Protein 4OXM (pdb70)

Structure (mmCIF, N/CA/C/O backbone):
data_4OXM
#
_entry.id   4OXM
#
_cell.length_a   58.424
_cell.length_b   58.424
_cell.length_c   66.994
_cell.angle_alpha   90.00
_cell.angle_beta   90.00
_cell.angle_gamma   120.00
#
_symmetry.space_group_name_H-M   'P 31 2 1'
#
loop_
_entity.id
_entity.type
_entity.pdbx_description
1 polymer HA2-Del
2 water water
#
loop_
_atom_site.group_PDB
_atom_site.id
_atom_site.type_symbol
_atom_site.label_atom_id
_atom_site.label_alt_id
_atom_site.label_comp_id
_atom_site.label_asym_id
_atom_site.label_entity_id
_atom_site.label_seq_id
_atom_site.pdbx_PDB_ins_code
_atom_site.Cartn_x
_atom_site.Cartn_y
_atom_site.Cartn_z
_atom_site.occupancy
_atom_site.B_iso_or_equiv
_atom_site.auth_seq_id
_atom_site.auth_comp_id
_atom_site.auth_asym_id
_atom_site.auth_atom_id
_atom_site.pdbx_PDB_model_num
ATOM 4 N N . TRP A 1 2 ? -13.348 9.199 6.818 1.00 48.07 42 TRP A N 1
ATOM 5 C CA . TRP A 1 2 ? -13.066 10.641 6.961 1.00 40.72 42 TRP A CA 1
ATOM 6 C C . TRP A 1 2 ? -11.654 11.008 7.450 1.00 33.84 42 TRP A C 1
ATOM 7 O O . TRP A 1 2 ? -11.309 12.190 7.421 1.00 32.79 42 TRP A O 1
ATOM 18 N N . GLY A 1 3 ? -10.821 10.042 7.859 1.00 32.56 43 GLY A N 1
ATOM 19 C CA . GLY A 1 3 ? -9.629 10.343 8.655 1.00 41.08 43 GLY A CA 1
ATOM 20 C C . GLY A 1 3 ? -8.607 11.221 7.929 1.00 43.75 43 GLY A C 1
ATOM 21 O O . GLY A 1 3 ? -8.093 12.187 8.500 1.00 36.92 43 GLY A O 1
ATOM 22 N N . SER A 1 4 ? -8.341 10.890 6.667 1.00 42.17 44 SER A N 1
ATOM 23 C CA . SER A 1 4 ? -7.412 11.647 5.835 1.00 45.11 44 SER A CA 1
ATOM 24 C C . SER A 1 4 ? -7.957 13.021 5.527 1.00 42.05 44 SER A C 1
ATOM 25 O O . SER A 1 4 ? -7.211 13.985 5.558 1.00 37.41 44 SER A O 1
ATOM 28 N N . ILE A 1 5 ? -9.242 13.114 5.194 1.00 31.88 45 ILE A N 1
ATOM 29 C CA . ILE A 1 5 ? -9.894 14.412 4.918 1.00 37.75 45 ILE A CA 1
ATOM 30 C C . ILE A 1 5 ? -9.844 15.334 6.145 1.00 33.59 45 ILE A C 1
ATOM 31 O O . ILE A 1 5 ? -9.535 16.528 6.037 1.00 27.65 45 ILE A O 1
ATOM 36 N N . ASP A 1 6 ? -10.116 14.774 7.321 1.00 29.90 46 ASP A N 1
ATOM 37 C CA . ASP A 1 6 ? -10.089 15.548 8.556 1.00 27.47 46 ASP A CA 1
ATOM 38 C C . ASP A 1 6 ? -8.672 16.053 8.908 1.00 26.80 46 ASP A C 1
ATOM 39 O O . ASP A 1 6 ? -8.491 17.143 9.424 1.00 25.78 46 ASP A O 1
ATOM 44 N N . GLN A 1 7 ? -7.671 15.219 8.680 1.00 26.85 47 GLN A N 1
ATOM 45 C CA . GLN A 1 7 ? -6.294 15.633 8.928 1.00 27.95 47 GLN A CA 1
ATOM 46 C C . GLN A 1 7 ? -5.812 16.708 7.957 1.00 28.70 47 GLN A C 1
ATOM 47 O O . GLN A 1 7 ? -5.176 17.673 8.379 1.00 29.78 47 GLN A O 1
ATOM 53 N N . ILE A 1 8 ? -6.130 16.579 6.673 1.00 29.72 48 ILE A N 1
ATOM 54 C CA A ILE A 1 8 ? -5.799 17.611 5.695 0.50 31.52 48 ILE A CA 1
ATOM 55 C CA B ILE A 1 8 ? -5.763 17.615 5.709 0.50 29.32 48 ILE A CA 1
ATOM 56 C C . ILE A 1 8 ? -6.527 18.917 5.989 1.00 31.00 48 ILE A C 1
ATOM 57 O O . ILE A 1 8 ? -5.941 20.012 5.952 1.00 28.66 48 ILE A O 1
ATOM 66 N N . ASN A 1 9 ? -7.815 18.829 6.306 1.00 27.52 49 ASN A N 1
ATOM 67 C CA . ASN A 1 9 ? -8.542 20.016 6.695 1.00 27.99 49 ASN A CA 1
ATOM 68 C C . ASN A 1 9 ? -7.986 20.713 7.914 1.00 26.65 49 ASN A C 1
ATOM 69 O O . ASN A 1 9 ? -7.902 21.938 7.917 1.00 26.40 49 ASN A O 1
ATOM 74 N N . GLY A 1 10 ? -7.648 19.939 8.935 1.00 27.89 50 GLY A N 1
ATOM 75 C CA . GLY A 1 10 ? -7.064 20.475 10.152 1.00 25.55 50 GLY A CA 1
ATOM 76 C C . GLY A 1 10 ? -5.780 21.224 9.846 1.00 25.61 50 GLY A C 1
ATOM 77 O O . GLY A 1 10 ? -5.579 22.336 10.311 1.00 26.24 50 GLY A O 1
ATOM 78 N N . LYS A 1 11 ? -4.920 20.621 9.038 1.00 27.30 51 LYS A N 1
ATOM 79 C CA . LYS A 1 11 ? -3.637 21.207 8.695 1.00 27.90 51 LYS A CA 1
ATOM 80 C C . LYS A 1 11 ? -3.822 22.464 7.876 1.00 27.88 51 LYS A C 1
ATOM 81 O O . LYS A 1 11 ? -3.179 23.463 8.151 1.00 29.27 51 LYS A O 1
ATOM 87 N N . LEU A 1 12 ? -4.702 22.437 6.881 1.00 27.67 52 LEU A N 1
ATOM 88 C CA . LEU A 1 12 ? -4.997 23.629 6.113 1.00 29.38 52 LEU A CA 1
ATOM 89 C C . LEU A 1 12 ? -5.546 24.771 6.964 1.00 31.10 52 LEU A C 1
ATOM 90 O O . LEU A 1 12 ? -5.129 25.922 6.799 1.00 26.52 52 LEU A O 1
ATOM 95 N N . ASN A 1 13 ? -6.446 24.453 7.904 1.00 31.02 53 ASN A N 1
ATOM 96 C CA . ASN A 1 13 ? -6.954 25.454 8.822 1.00 32.09 53 ASN A CA 1
ATOM 97 C C . ASN A 1 13 ? -5.865 26.105 9.697 1.00 27.22 53 ASN A C 1
ATOM 98 O O . ASN A 1 13 ? -5.934 27.301 9.978 1.00 27.97 53 ASN A O 1
ATOM 103 N N . ARG A 1 14 ? -4.907 25.316 10.138 1.00 25.66 54 ARG A N 1
ATOM 104 C CA . ARG A 1 14 ? -3.826 25.812 10.973 1.00 26.52 54 ARG A CA 1
ATOM 105 C C . ARG A 1 14 ? -2.914 26.721 10.163 1.00 28.89 54 ARG A C 1
ATOM 106 O O . ARG A 1 14 ? -2.435 27.731 10.675 1.00 28.68 54 ARG A O 1
ATOM 114 N N . VAL A 1 15 ? -2.687 26.375 8.891 1.00 26.30 55 VAL A N 1
ATOM 115 C CA . VAL A 1 15 ? -1.933 27.228 7.995 1.00 29.50 55 VAL A CA 1
ATOM 116 C C . VAL A 1 15 ? -2.649 28.552 7.774 1.00 33.22 55 VAL A C 1
ATOM 117 O O . VAL A 1 15 ? -2.034 29.617 7.906 1.00 29.38 55 VAL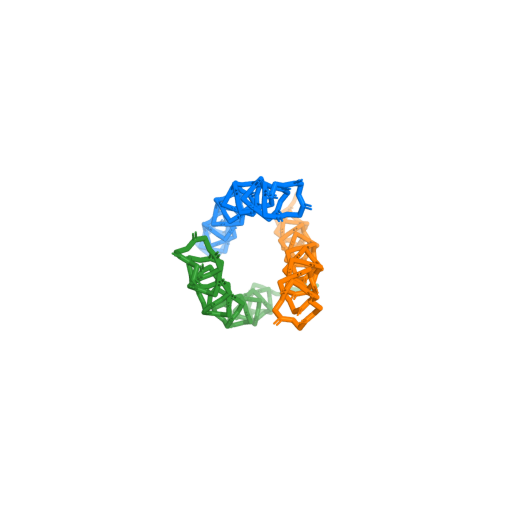 A O 1
ATOM 121 N N . ILE A 1 16 ? -3.946 28.488 7.483 1.00 29.28 56 ILE A N 1
ATOM 122 C CA . ILE A 1 16 ? -4.761 29.673 7.248 1.00 30.74 56 ILE A CA 1
ATOM 123 C C . ILE A 1 16 ? -4.737 30.628 8.439 1.00 30.65 56 ILE A C 1
ATOM 124 O O . ILE A 1 16 ? -4.674 31.850 8.271 1.00 32.10 56 ILE A O 1
ATOM 129 N N . GLU A 1 17 ? -4.802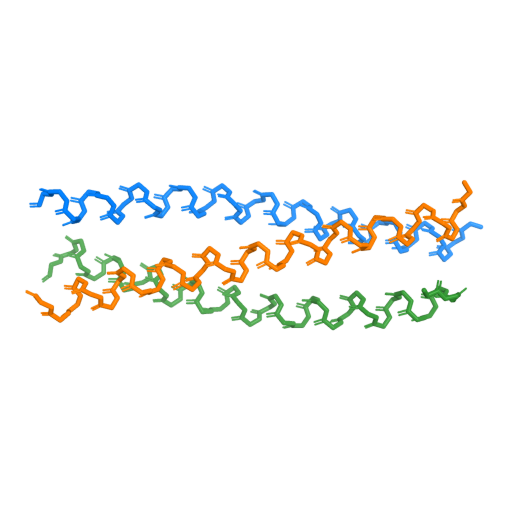 30.071 9.638 1.00 31.06 57 GLU A N 1
ATOM 130 C CA . GLU A 1 17 ? -4.771 30.863 10.853 1.00 36.94 57 GLU A CA 1
ATOM 131 C C . GLU A 1 17 ? -3.424 31.567 11.021 1.00 33.71 57 GLU A C 1
ATOM 132 O O . GLU A 1 17 ? -3.361 32.753 11.378 1.00 32.23 57 GLU A O 1
ATOM 138 N N . LYS A 1 18 ? -2.346 30.824 10.782 1.00 29.20 58 LYS A N 1
ATOM 139 C CA . LYS A 1 18 ? -0.985 31.382 10.831 1.00 30.44 58 LYS A CA 1
ATOM 140 C C . LYS A 1 18 ? -0.825 32.520 9.826 1.00 33.22 58 LYS A C 1
ATOM 141 O O . LYS A 1 18 ? -0.209 33.557 10.120 1.00 29.99 58 LYS A O 1
ATOM 147 N N . PHE A 1 19 ? -1.370 32.334 8.629 1.00 29.44 63 PHE A N 1
ATOM 148 C CA . PHE A 1 19 ? -1.343 33.409 7.645 1.00 29.83 63 PHE 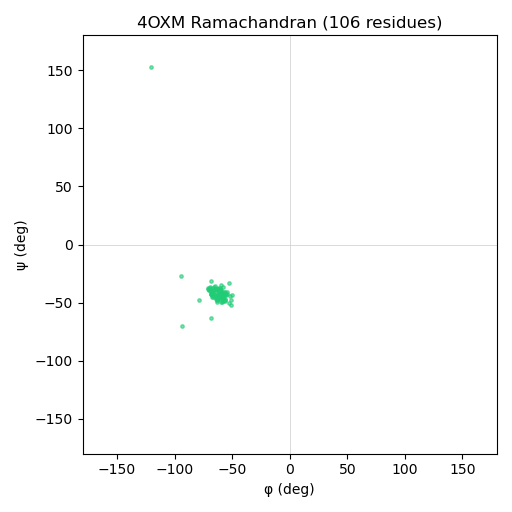A CA 1
ATOM 149 C C . PHE A 1 19 ? -2.150 34.636 8.044 1.00 32.20 63 PHE A C 1
ATOM 150 O O . PHE A 1 19 ? -1.738 35.758 7.776 1.00 32.94 63 PHE A O 1
ATOM 158 N N . HIS A 1 20 ? -3.301 34.454 8.674 1.00 32.26 64 HIS A N 1
ATOM 159 C CA . HIS A 1 20 ? -4.019 35.607 9.214 1.00 38.56 64 HIS A CA 1
ATOM 160 C C . HIS A 1 20 ? -3.195 36.307 10.297 1.00 37.65 64 HIS A C 1
ATOM 161 O O . HIS A 1 20 ? -3.155 37.533 10.325 1.00 35.48 64 HIS A O 1
ATOM 168 N N . GLN A 1 21 ? -2.503 35.546 11.143 1.00 40.66 65 GLN A N 1
ATOM 169 C CA . GLN A 1 21 ? -1.623 36.142 12.165 1.00 44.83 65 GLN A CA 1
ATOM 170 C C . GLN A 1 21 ? -0.535 36.978 11.516 1.00 44.21 65 GLN A C 1
ATOM 171 O O . GLN A 1 21 ? -0.291 38.114 11.928 1.00 39.01 65 GLN A O 1
ATOM 177 N N . ILE A 1 22 ? 0.143 36.400 10.525 1.00 34.41 66 ILE A N 1
ATOM 178 C CA . ILE A 1 22 ? 1.243 37.084 9.880 1.00 37.06 66 ILE A CA 1
ATOM 179 C C . ILE A 1 22 ? 0.797 38.380 9.178 1.00 34.10 66 ILE A C 1
ATOM 180 O O . ILE A 1 22 ? 1.528 39.368 9.172 1.00 33.62 66 ILE A O 1
ATOM 185 N N . GLU A 1 23 ? -0.378 38.366 8.567 1.00 35.47 67 GLU A N 1
ATOM 186 C CA . GLU A 1 23 ? -0.891 39.590 7.961 1.00 42.37 67 GLU A CA 1
ATOM 187 C C . GLU A 1 23 ? -1.115 40.701 8.978 1.00 43.16 67 GLU A C 1
ATOM 188 O O . GLU A 1 23 ? -0.854 41.883 8.685 1.00 38.30 67 GLU A O 1
ATOM 194 N N . LYS A 1 24 ? -1.577 40.337 10.172 1.00 34.35 68 LYS A N 1
ATOM 195 C CA . LYS A 1 24 ? -1.693 41.336 11.253 1.00 38.91 68 LYS A CA 1
ATOM 196 C C . LYS A 1 24 ? -0.338 41.906 11.618 1.00 35.40 68 LYS A C 1
ATOM 197 O O . LYS A 1 24 ? -0.219 43.118 11.820 1.00 32.57 68 LYS A O 1
ATOM 203 N N . GLU A 1 25 ? 0.674 41.042 11.743 1.00 28.75 69 GLU A N 1
ATOM 204 C CA . GLU A 1 25 ? 2.035 41.486 12.048 1.00 31.61 69 GLU A CA 1
ATOM 205 C C . GLU A 1 25 ? 2.601 42.360 10.933 1.00 34.81 69 GLU A C 1
ATOM 206 O O . GLU A 1 25 ? 3.326 43.312 11.185 1.00 31.18 69 GLU A O 1
ATOM 212 N N . PHE A 1 26 ? 2.306 42.014 9.685 1.00 34.68 70 PHE A N 1
ATOM 213 C CA . PHE A 1 26 ? 2.707 42.859 8.532 1.00 33.76 70 PHE A CA 1
ATOM 214 C C . PHE A 1 26 ? 2.096 44.260 8.598 1.00 32.79 70 PHE A C 1
ATOM 215 O O . PHE A 1 26 ? 2.763 45.255 8.321 1.00 36.87 70 PHE A O 1
ATOM 223 N N . SER A 1 27 ? 0.814 44.326 8.934 1.00 30.42 71 SER A N 1
ATOM 224 C CA . SER A 1 27 ? 0.137 45.596 9.118 1.00 40.45 71 SER A CA 1
ATOM 225 C C . SER A 1 27 ? 0.851 46.467 10.175 1.00 39.75 71 SER A C 1
ATOM 226 O O . SER A 1 27 ? 1.124 47.658 9.961 1.00 31.60 71 SER A O 1
ATOM 229 N N . GLU A 1 28 ? 1.176 45.861 11.309 1.00 35.15 72 GLU A N 1
ATOM 230 C CA . GLU A 1 28 ? 1.896 46.568 12.348 1.00 36.80 72 GLU A CA 1
ATOM 231 C C . GLU A 1 28 ? 3.300 47.028 11.925 1.00 3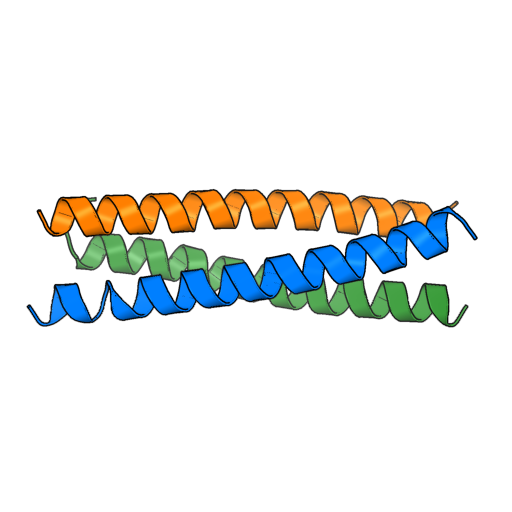5.05 72 GLU A C 1
ATOM 232 O O . GLU A 1 28 ? 3.704 48.165 12.218 1.00 30.98 72 GLU A O 1
ATOM 238 N N . VAL A 1 29 ? 4.038 46.158 11.251 1.00 29.40 73 VAL A N 1
ATOM 239 C CA . VAL A 1 29 ? 5.345 46.492 10.695 1.00 32.63 73 VAL A CA 1
ATOM 240 C C . VAL A 1 29 ? 5.288 47.621 9.632 1.00 34.64 73 VAL A C 1
ATOM 241 O O . VAL A 1 29 ? 6.170 48.527 9.594 1.00 29.92 73 VAL A O 1
ATOM 245 N N . GLU A 1 30 ? 4.276 47.562 8.767 1.00 34.01 74 GLU A N 1
ATOM 246 C CA . GLU A 1 30 ? 4.053 48.637 7.776 1.00 37.07 74 GLU A CA 1
ATOM 247 C C . GLU A 1 30 ? 3.870 49.987 8.466 1.00 33.91 74 GLU A C 1
ATOM 248 O O . GLU A 1 30 ? 4.384 51.011 8.005 1.00 32.30 74 GLU A O 1
ATOM 254 N N . GLY A 1 31 ? 3.090 49.996 9.540 1.00 32.84 75 GLY A N 1
ATOM 255 C CA . GLY A 1 31 ? 2.915 51.191 10.350 1.00 32.41 75 GLY A CA 1
ATOM 256 C C . GLY A 1 31 ? 4.234 51.749 10.872 1.00 28.04 75 GLY A C 1
ATOM 257 O O . GLY A 1 31 ? 4.435 52.991 10.883 1.00 29.80 75 GLY A O 1
ATOM 258 N N . ARG A 1 32 ? 5.120 50.863 11.294 1.00 26.68 76 ARG A N 1
ATOM 259 C CA . ARG A 1 32 ? 6.425 51.256 11.821 1.00 29.08 76 ARG A CA 1
ATOM 260 C C . ARG A 1 32 ? 7.355 51.791 10.711 1.00 30.87 76 ARG A C 1
ATOM 261 O O . ARG A 1 32 ? 8.097 52.765 10.937 1.00 27.76 76 ARG A O 1
ATOM 269 N N . ILE A 1 33 ? 7.288 51.180 9.530 1.00 32.03 77 ILE A N 1
ATOM 270 C CA . ILE A 1 33 ? 8.029 51.644 8.360 1.00 30.36 77 ILE A CA 1
ATOM 271 C C . ILE A 1 33 ? 7.534 53.033 7.964 1.00 28.88 77 ILE A C 1
ATOM 272 O O . ILE A 1 33 ? 8.364 53.931 7.766 1.00 34.48 77 ILE A O 1
ATOM 277 N N . GLN A 1 34 ? 6.213 53.214 7.895 1.00 27.91 78 GLN A N 1
ATOM 278 C CA . GLN A 1 34 ? 5.604 54.525 7.631 1.00 32.31 78 GLN A CA 1
ATOM 279 C C . GLN A 1 34 ? 6.142 55.613 8.563 1.00 32.86 78 GLN A C 1
ATOM 280 O O . GLN A 1 34 ? 6.474 56.734 8.144 1.00 29.07 78 GLN A O 1
ATOM 286 N N . ASP 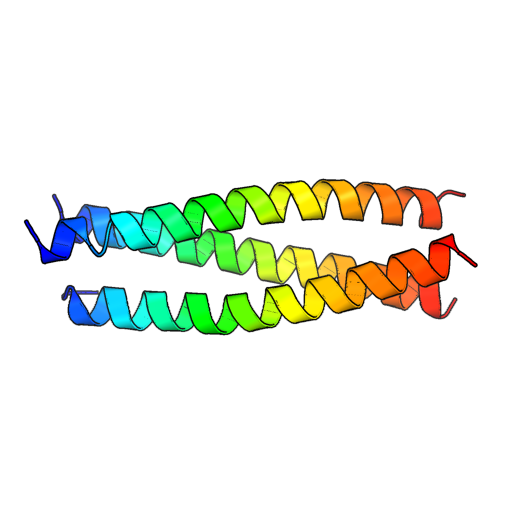A 1 35 ? 6.187 55.299 9.856 1.00 28.55 79 ASP A N 1
ATOM 287 C CA . ASP A 1 35 ? 6.734 56.213 10.853 1.00 29.40 79 ASP A CA 1
ATOM 288 C C . ASP A 1 35 ? 8.216 56.588 10.612 1.00 26.33 79 ASP A C 1
ATOM 289 O O . ASP A 1 35 ? 8.581 57.740 10.795 1.00 30.93 79 ASP A O 1
ATOM 294 N N . LEU A 1 36 ? 9.040 55.632 10.184 1.00 23.90 80 LEU A N 1
ATOM 295 C CA . LEU A 1 36 ? 10.415 55.865 9.826 1.00 25.90 80 LEU A CA 1
ATOM 296 C C . LEU A 1 36 ? 10.529 56.692 8.518 1.00 27.11 80 LEU A C 1
ATOM 297 O O . LEU A 1 36 ? 11.410 57.543 8.367 1.00 26.59 80 LEU A O 1
ATOM 302 N N . GLU A 1 37 ? 9.632 56.434 7.590 1.00 28.59 81 GLU A N 1
ATOM 303 C CA . GLU A 1 37 ? 9.613 57.208 6.324 1.00 32.36 81 GLU A CA 1
ATOM 304 C C . GLU A 1 37 ? 9.160 58.649 6.520 1.00 30.60 81 GLU A C 1
ATOM 305 O O . GLU A 1 37 ? 9.705 59.603 5.884 1.00 28.90 81 GLU A O 1
ATOM 311 N N . LYS A 1 38 ? 8.180 58.828 7.400 1.00 28.27 82 LYS A N 1
ATOM 312 C CA . LYS A 1 38 ? 7.591 60.124 7.692 1.00 35.11 82 LYS A CA 1
ATOM 313 C C . LYS A 1 38 ? 8.410 61.000 8.619 1.00 31.12 82 LYS A C 1
ATOM 314 O O . LYS A 1 38 ? 8.546 62.190 8.369 1.00 31.68 82 LYS A O 1
ATOM 320 N N . TYR A 1 39 ? 8.870 60.439 9.724 1.00 26.97 83 TYR A N 1
ATOM 321 C CA . TYR A 1 39 ? 9.542 61.178 10.771 1.00 26.15 83 TYR A CA 1
ATOM 322 C C . TYR A 1 39 ? 11.055 60.917 10.819 1.00 33.07 83 TYR A C 1
ATOM 323 O O . TYR A 1 39 ? 11.742 61.802 11.341 1.00 28.58 83 TYR A O 1
ATOM 333 N N . GLY B 1 3 ? -18.357 18.776 -2.105 1.00 70.51 43 GLY B N 1
ATOM 334 C CA . GLY B 1 3 ? -17.680 17.501 -2.249 1.00 66.77 43 GLY B CA 1
ATOM 335 C C . GLY B 1 3 ? -16.261 17.635 -1.742 1.00 63.83 43 GLY B C 1
ATOM 336 O O . GLY B 1 3 ? -15.662 18.648 -1.913 1.00 54.92 43 GLY B O 1
ATOM 337 N N . SER B 1 4 ? -15.741 16.612 -1.104 1.00 60.87 44 SER B N 1
ATOM 338 C CA . SER B 1 4 ? -14.562 16.754 -0.305 1.00 62.15 44 SER B CA 1
ATOM 339 C C . SER B 1 4 ? -13.278 17.034 -1.062 1.00 61.97 44 SER B C 1
ATOM 340 O O . SER B 1 4 ? -1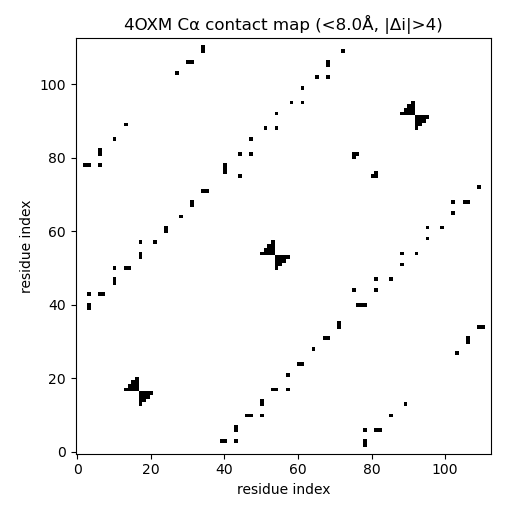2.744 18.066 -0.856 1.00 60.85 44 SER B O 1
ATOM 343 N N . ILE B 1 5 ? -12.797 16.142 -1.917 1.00 62.89 45 ILE B N 1
ATOM 344 C CA . ILE B 1 5 ? -11.573 16.411 -2.637 1.00 64.77 45 ILE B CA 1
ATOM 345 C C . ILE B 1 5 ? -11.629 17.718 -3.343 1.00 60.62 45 ILE B C 1
ATOM 346 O O . ILE B 1 5 ? -10.651 18.388 -3.409 1.00 55.47 45 ILE B O 1
ATOM 351 N N . ASP B 1 6 ? -12.792 18.084 -3.803 1.00 58.26 46 ASP B N 1
ATOM 352 C CA . ASP B 1 6 ? -12.987 19.381 -4.352 1.00 56.47 46 ASP B CA 1
ATOM 353 C C . ASP B 1 6 ? -12.901 20.480 -3.305 1.00 53.49 46 ASP B C 1
ATOM 354 O O . ASP B 1 6 ? -12.398 21.529 -3.610 1.00 50.18 46 ASP B O 1
ATOM 359 N N . GLN B 1 7 ? -13.436 20.276 -2.096 1.00 54.15 47 GLN B N 1
ATOM 360 C CA . GLN B 1 7 ? -13.386 21.351 -1.095 1.00 56.48 47 GLN B CA 1
ATOM 361 C C . GLN B 1 7 ? -11.996 21.524 -0.604 1.00 45.04 47 GLN B C 1
ATOM 362 O O . GLN B 1 7 ? -11.600 22.594 -0.371 1.00 48.96 47 GLN B O 1
ATOM 368 N N . ILE B 1 8 ? -11.288 20.430 -0.463 1.00 46.67 48 ILE B N 1
ATOM 369 C CA . ILE B 1 8 ? -9.906 20.430 -0.036 1.00 44.70 48 ILE B CA 1
ATOM 370 C C . ILE B 1 8 ? -9.049 21.138 -1.037 1.00 44.46 48 ILE B C 1
ATOM 371 O O . ILE B 1 8 ? -8.294 21.970 -0.691 1.00 42.47 48 ILE B O 1
ATOM 376 N N . ASN B 1 9 ? -9.187 20.782 -2.284 1.00 39.85 49 ASN B N 1
ATOM 377 C CA . ASN B 1 9 ? -8.491 21.511 -3.348 1.00 43.25 49 ASN B CA 1
ATOM 378 C C . ASN B 1 9 ? -8.758 23.006 -3.347 1.00 44.08 49 ASN B C 1
ATOM 379 O O . ASN B 1 9 ? -7.844 23.821 -3.517 1.00 45.19 49 ASN B O 1
ATOM 384 N N . GLY B 1 10 ? -10.012 23.374 -3.148 1.00 45.10 50 GLY B N 1
ATOM 385 C CA . GLY B 1 10 ? -10.361 24.773 -3.059 1.00 45.58 50 GLY B CA 1
ATOM 386 C C . GLY B 1 10 ? -9.618 25.450 -1.916 1.00 45.76 50 GLY B C 1
ATOM 387 O O . GLY B 1 10 ? -9.053 26.526 -2.083 1.00 43.42 50 GLY B O 1
ATOM 388 N N . LYS B 1 11 ? -9.619 24.801 -0.750 1.00 47.63 51 LYS B N 1
ATOM 389 C CA . LYS B 1 11 ? -9.000 25.359 0.455 1.00 41.32 51 LYS B CA 1
ATOM 390 C C . LYS B 1 11 ? -7.470 25.442 0.290 1.00 36.56 51 LYS B C 1
ATOM 391 O O . LYS B 1 11 ? -6.855 26.438 0.661 1.00 36.89 51 LYS B O 1
ATOM 397 N N . LEU B 1 12 ? -6.866 24.410 -0.295 1.00 38.50 52 LEU B N 1
ATOM 398 C CA . LEU B 1 12 ? -5.434 24.460 -0.653 1.00 37.80 52 LEU B CA 1
ATOM 399 C C . LEU B 1 12 ? -5.109 25.617 -1.604 1.00 38.95 52 LEU B C 1
ATOM 400 O O . LEU B 1 12 ? -4.118 26.347 -1.428 1.00 35.91 52 LEU B O 1
ATOM 405 N N . ASN B 1 13 ? -5.929 25.774 -2.631 1.00 40.63 53 ASN B N 1
ATOM 406 C CA . ASN B 1 13 ? -5.737 26.871 -3.574 1.00 45.23 53 ASN B CA 1
ATOM 407 C C . ASN B 1 13 ? -5.817 28.248 -2.910 1.00 43.20 53 ASN B C 1
ATOM 408 O O . ASN B 1 13 ? -5.081 29.149 -3.294 1.00 41.99 53 ASN B O 1
ATOM 413 N N . ARG B 1 14 ? -6.683 28.384 -1.903 1.00 44.04 54 ARG B N 1
ATOM 414 C CA . ARG B 1 14 ? -6.786 29.613 -1.154 1.00 44.33 54 ARG B CA 1
ATOM 415 C C . ARG B 1 14 ? -5.557 29.830 -0.286 1.00 41.14 54 ARG B C 1
ATOM 416 O O . ARG B 1 14 ? -5.092 30.966 -0.154 1.00 40.71 54 ARG B O 1
ATOM 424 N N . VAL B 1 15 ? -5.038 28.753 0.310 1.00 38.74 55 VAL B N 1
ATOM 425 C CA . VAL B 1 15 ? -3.787 28.815 1.062 1.00 37.76 55 VAL B CA 1
ATOM 426 C C . VAL B 1 15 ? -2.644 29.218 0.164 1.00 37.29 55 VAL B C 1
ATOM 427 O O . VAL B 1 15 ? -1.850 30.079 0.528 1.00 35.47 55 VAL B O 1
ATOM 431 N N . ILE B 1 16 ? -2.562 28.611 -1.023 1.00 36.23 56 ILE B N 1
ATOM 432 C CA . ILE B 1 16 ? -1.489 28.912 -1.960 1.00 35.83 56 ILE B CA 1
ATOM 433 C C . ILE B 1 16 ? -1.516 30.400 -2.361 1.00 39.05 56 ILE B C 1
ATOM 434 O O . ILE B 1 16 ? -0.458 31.065 -2.389 1.00 35.67 56 ILE B O 1
ATOM 439 N N . GLU B 1 17 ? -2.718 30.898 -2.670 1.00 41.08 57 GLU B N 1
ATOM 440 C CA . GLU B 1 17 ? -2.915 32.287 -3.092 1.00 45.51 57 GLU B CA 1
ATOM 441 C C . GLU B 1 17 ? -2.498 33.246 -1.961 1.00 42.85 57 GLU B C 1
ATOM 442 O O . GLU B 1 17 ? -1.764 34.214 -2.184 1.00 39.49 57 GLU B O 1
ATOM 448 N N . LYS B 1 18 ? -2.943 32.947 -0.744 1.00 39.20 58 LYS B N 1
ATOM 449 C CA . LYS B 1 18 ? -2.573 33.734 0.421 1.00 40.41 58 LYS B CA 1
ATOM 450 C C . LYS B 1 18 ? -1.071 33.737 0.580 1.00 36.04 58 LYS B C 1
ATOM 451 O O . LYS B 1 18 ? -0.471 34.775 0.840 1.00 42.46 58 LYS B O 1
ATOM 457 N N . PHE B 1 19 ? -0.437 32.585 0.444 1.00 35.62 63 PHE B N 1
ATOM 458 C CA . PHE B 1 19 ? 0.999 32.546 0.543 1.00 34.61 63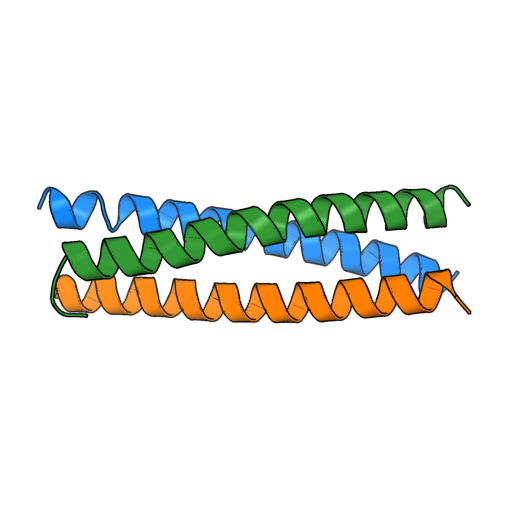 PHE B CA 1
ATOM 459 C C . PHE B 1 19 ? 1.680 33.433 -0.493 1.00 37.27 63 PHE B C 1
ATOM 460 O O . PHE B 1 19 ? 2.653 34.140 -0.162 1.00 34.64 63 PHE B O 1
ATOM 468 N N . HIS B 1 20 ? 1.207 33.385 -1.740 1.00 36.59 64 HIS B N 1
ATOM 469 C CA . HIS B 1 20 ? 1.784 34.258 -2.747 1.00 38.89 64 HIS B CA 1
ATOM 470 C C . HIS B 1 20 ? 1.630 35.729 -2.364 1.00 36.31 64 HIS B C 1
ATOM 471 O O . HIS B 1 20 ? 2.550 36.512 -2.584 1.00 35.16 64 HIS B O 1
ATOM 478 N N . GLN B 1 21 ? 0.473 36.094 -1.807 1.00 43.05 65 GLN B N 1
ATOM 479 C CA . GLN B 1 21 ? 0.268 37.464 -1.288 1.00 43.07 65 GLN B CA 1
ATOM 480 C C . GLN B 1 21 ? 1.319 37.793 -0.230 1.00 45.64 65 GLN B C 1
ATOM 481 O O . GLN B 1 21 ? 1.957 38.860 -0.284 1.00 35.40 65 GLN B O 1
ATOM 487 N N . ILE B 1 22 ? 1.503 36.872 0.718 1.00 35.88 66 ILE B N 1
ATOM 488 C CA . ILE B 1 22 ? 2.494 37.071 1.771 1.00 40.55 66 ILE B CA 1
ATOM 489 C C . ILE B 1 22 ? 3.888 37.313 1.196 1.00 34.75 66 ILE B C 1
ATOM 490 O O . ILE B 1 22 ? 4.552 38.265 1.557 1.00 35.28 66 ILE B O 1
ATOM 495 N N . GLU B 1 23 ? 4.288 36.488 0.249 1.00 38.93 67 GLU B N 1
ATOM 496 C CA . GLU B 1 23 ? 5.587 36.631 -0.393 1.00 38.28 67 GLU B CA 1
ATOM 497 C C . GLU B 1 23 ? 5.740 38.014 -1.004 1.00 36.35 67 GLU B C 1
ATOM 498 O O . GLU B 1 23 ? 6.802 38.601 -0.903 1.00 40.21 67 GLU B O 1
ATOM 504 N N . LYS B 1 24 ? 4.687 38.504 -1.649 1.00 36.04 68 LYS B N 1
ATOM 505 C CA . LYS B 1 24 ? 4.719 39.801 -2.278 1.00 41.06 68 LYS B CA 1
ATOM 506 C C . LYS B 1 24 ? 4.798 40.916 -1.230 1.00 38.16 68 LYS B C 1
ATOM 507 O O . LYS B 1 24 ? 5.519 41.884 -1.441 1.00 35.52 68 LYS B O 1
ATOM 513 N N . GLU B 1 25 ? 4.021 40.802 -0.142 1.00 41.17 69 GLU B N 1
ATOM 514 C CA . GLU B 1 25 ? 4.018 41.824 0.906 1.00 42.28 69 GLU B CA 1
ATOM 515 C C . GLU B 1 25 ? 5.399 41.898 1.515 1.00 42.68 69 GLU B C 1
ATOM 516 O O . GLU B 1 25 ? 5.937 43.004 1.685 1.00 42.05 69 GLU B O 1
ATOM 522 N N . PHE B 1 26 ? 5.972 40.732 1.838 1.00 38.28 70 PHE B N 1
ATOM 523 C CA . PHE B 1 26 ? 7.272 40.660 2.444 1.00 36.19 70 PHE B CA 1
ATOM 524 C C . PHE B 1 26 ? 8.343 41.285 1.566 1.00 39.69 70 PHE B C 1
ATOM 525 O O . PHE B 1 26 ? 9.203 42.004 2.062 1.00 40.53 70 PHE B O 1
ATOM 533 N N . SER B 1 27 ? 8.317 40.983 0.267 1.00 39.85 71 SER B N 1
ATOM 534 C CA . SER B 1 27 ? 9.240 41.592 -0.672 1.00 39.50 71 SER B CA 1
ATOM 535 C C .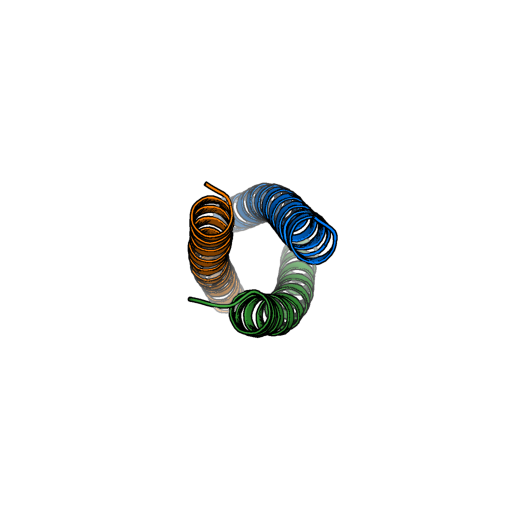 SER B 1 27 ? 9.096 43.108 -0.717 1.00 38.10 71 SER B C 1
ATOM 536 O O . SER B 1 27 ? 10.088 43.809 -0.782 1.00 43.80 71 SER B O 1
ATOM 539 N N . GLU B 1 28 ? 7.867 43.624 -0.704 1.00 40.88 72 GLU B N 1
ATOM 540 C CA . GLU B 1 28 ? 7.671 45.081 -0.653 1.00 39.14 72 GLU B CA 1
ATOM 541 C C . GLU B 1 28 ? 8.190 45.707 0.654 1.00 38.27 72 GLU B C 1
ATOM 542 O O . GLU B 1 28 ? 8.839 46.758 0.613 1.00 38.57 72 GLU B O 1
ATOM 548 N N . VAL B 1 29 ? 7.919 45.060 1.790 1.00 34.36 73 VAL B N 1
ATOM 549 C CA . VAL B 1 29 ? 8.407 45.504 3.090 1.00 36.63 73 VAL B CA 1
ATOM 550 C C . VAL B 1 29 ? 9.937 45.566 3.082 1.00 37.76 73 VAL B C 1
ATOM 551 O O . VAL B 1 29 ? 10.514 46.605 3.403 1.00 41.10 73 VAL B O 1
ATOM 555 N N . GLU B 1 30 ? 10.588 44.491 2.630 1.00 38.70 74 GLU B N 1
ATOM 556 C CA . GLU B 1 30 ? 12.041 44.417 2.615 1.00 43.28 74 GLU B CA 1
ATOM 557 C C . GLU B 1 30 ? 12.648 45.509 1.728 1.00 43.84 74 GLU B C 1
ATOM 558 O O . GLU B 1 30 ? 13.684 46.083 2.065 1.00 44.75 74 GLU B O 1
ATOM 564 N N . GLY B 1 31 ? 12.032 45.771 0.582 1.00 43.84 75 GLY B N 1
ATOM 565 C CA . GLY B 1 31 ? 12.491 46.851 -0.287 1.00 45.12 75 GLY B CA 1
ATOM 566 C C . GLY B 1 31 ? 12.438 48.210 0.381 1.00 45.24 75 GLY B C 1
ATOM 567 O O . GLY B 1 31 ? 13.312 49.063 0.176 1.00 45.41 75 GLY B O 1
ATOM 568 N N . ARG B 1 32 ? 11.409 48.445 1.187 1.00 41.53 76 ARG B N 1
ATOM 569 C CA . ARG B 1 32 ? 11.330 49.727 1.876 1.00 44.34 76 ARG B CA 1
ATOM 570 C C . ARG B 1 32 ? 12.412 49.837 2.934 1.00 42.81 76 ARG B C 1
ATOM 571 O O . ARG B 1 32 ? 13.041 50.888 3.066 1.00 44.32 76 ARG B O 1
ATOM 579 N N . ILE B 1 33 ? 12.672 48.736 3.637 1.00 40.95 77 ILE B N 1
ATOM 580 C CA . ILE B 1 33 ? 13.720 48.747 4.663 1.00 39.66 77 ILE B CA 1
ATOM 581 C C . ILE B 1 33 ? 15.071 49.013 3.995 1.00 40.42 77 ILE B C 1
ATOM 582 O O . ILE B 1 33 ? 15.828 49.866 4.421 1.00 39.05 77 ILE B O 1
ATOM 587 N N . GLN B 1 34 ? 15.346 48.297 2.914 1.00 44.24 78 GLN B N 1
ATOM 588 C CA . GLN B 1 34 ? 16.577 48.519 2.159 1.00 50.45 78 GLN B CA 1
ATOM 589 C C . GLN B 1 34 ? 16.750 49.991 1.829 1.00 50.72 78 GLN B C 1
ATOM 590 O O . GLN B 1 34 ? 17.795 50.582 2.135 1.00 54.66 78 GLN B O 1
ATOM 596 N N . ASP B 1 35 ? 15.719 50.599 1.248 1.00 49.43 79 ASP B N 1
ATOM 597 C CA . ASP B 1 35 ? 15.760 52.026 0.911 1.00 50.91 79 ASP B CA 1
ATOM 598 C C . ASP B 1 35 ? 16.092 52.920 2.121 1.00 54.22 79 ASP B C 1
ATOM 599 O O . ASP B 1 35 ? 16.907 53.846 2.024 1.00 53.57 79 ASP B O 1
ATOM 604 N N . LEU B 1 36 ? 15.480 52.631 3.272 1.00 49.69 80 LEU B N 1
ATOM 605 C CA . LEU B 1 36 ? 15.737 53.401 4.477 1.00 44.79 80 LEU B CA 1
ATOM 606 C C . LEU B 1 36 ? 17.169 53.222 4.947 1.00 44.29 80 LEU B C 1
ATOM 607 O O . LEU B 1 36 ? 17.758 54.152 5.485 1.00 51.89 80 LEU B O 1
ATOM 612 N N . GLU B 1 37 ? 17.704 52.040 4.801 1.00 45.41 81 GLU B N 1
ATOM 613 C CA . GLU B 1 37 ? 19.033 51.716 5.222 1.00 50.74 81 GLU B CA 1
ATOM 614 C C . GLU B 1 37 ? 20.126 52.454 4.478 1.00 58.02 81 GLU B C 1
ATOM 615 O O . GLU B 1 37 ? 21.161 52.740 5.039 1.00 62.07 81 GLU B O 1
ATOM 621 N N . LYS B 1 38 ? 19.923 52.690 3.201 1.00 64.02 82 LYS B N 1
ATOM 622 C CA . LYS B 1 38 ? 20.928 53.358 2.418 1.00 75.50 82 LYS B CA 1
ATOM 623 C C . LYS B 1 38 ? 20.672 54.828 2.381 1.00 79.12 82 LYS B C 1
ATOM 624 O O . LYS B 1 38 ? 21.369 55.576 3.035 1.00 84.87 82 LYS B O 1
ATOM 630 N N . TYR B 1 39 ? 19.634 55.283 1.698 1.00 85.43 83 TYR B N 1
ATOM 631 C CA . TYR B 1 39 ? 19.603 56.752 1.610 1.00 87.53 83 TYR B CA 1
ATOM 632 C C . TYR B 1 39 ? 19.581 57.408 2.998 1.00 89.40 83 TYR B C 1
ATOM 633 O O . TYR B 1 39 ? 19.612 58.634 3.136 1.00 86.41 83 TYR B O 1
ATOM 646 N N . TRP C 1 2 ? -5.227 18.561 -8.067 1.00 72.77 42 TRP C N 1
ATOM 647 C CA . TRP C 1 2 ? -4.663 17.462 -7.281 1.00 66.71 42 TRP C CA 1
ATOM 648 C C . TRP C 1 2 ? -5.727 16.417 -7.013 1.00 69.61 42 TRP C C 1
ATOM 649 O O . TRP C 1 2 ? -6.843 16.730 -6.619 1.00 63.39 42 TRP C O 1
ATOM 660 N N . GLY C 1 3 ? -5.361 15.175 -7.295 1.00 68.39 43 GLY C N 1
ATOM 661 C CA . GLY C 1 3 ? -6.277 14.052 -7.233 1.00 65.40 43 GLY C CA 1
ATOM 662 C C . GLY C 1 3 ? -6.313 13.250 -5.961 1.00 58.49 43 GLY C C 1
ATOM 663 O O . GLY C 1 3 ? -7.309 12.670 -5.634 1.00 58.94 43 GLY C O 1
ATOM 664 N N . SER C 1 4 ? -5.213 13.236 -5.259 1.00 48.09 44 SER C N 1
ATOM 665 C CA . SER C 1 4 ? -5.106 12.458 -4.092 1.00 46.26 44 SER C CA 1
ATOM 666 C C . SER C 1 4 ? -4.806 13.279 -2.888 1.00 41.37 44 SER C C 1
ATOM 667 O O . SER C 1 4 ? -4.231 14.296 -2.977 1.00 38.95 44 SER C O 1
ATOM 670 N N . ILE C 1 5 ? -5.234 12.770 -1.768 1.00 42.30 45 ILE C N 1
ATOM 671 C CA . ILE C 1 5 ? -4.876 13.261 -0.445 1.00 48.63 45 ILE C CA 1
ATOM 672 C C . ILE C 1 5 ? -3.370 13.375 -0.274 1.00 38.57 45 ILE C C 1
ATOM 673 O O . ILE C 1 5 ? -2.872 14.369 0.260 1.00 37.44 45 ILE C O 1
ATOM 678 N N . ASP C 1 6 ? -2.655 12.349 -0.717 1.00 37.90 46 ASP C N 1
ATOM 679 C CA . ASP C 1 6 ? -1.201 12.327 -0.625 1.00 42.87 46 ASP C CA 1
ATOM 680 C C . ASP C 1 6 ? -0.610 13.517 -1.382 1.00 38.41 46 ASP C C 1
ATOM 681 O O . ASP C 1 6 ? 0.282 14.188 -0.877 1.00 33.16 46 ASP C O 1
ATOM 686 N N . GLN C 1 7 ? -1.106 13.783 -2.586 1.00 35.63 47 GLN C N 1
ATOM 687 C CA . GLN C 1 7 ? -0.592 14.902 -3.362 1.00 32.31 47 GLN C CA 1
ATOM 688 C C . GLN C 1 7 ? -0.922 16.287 -2.758 1.00 32.30 47 GLN C C 1
ATOM 689 O O . GLN C 1 7 ? -0.095 17.218 -2.782 1.00 31.29 47 GLN C O 1
ATOM 695 N N . ILE C 1 8 ? -2.137 16.451 -2.268 1.00 31.51 48 ILE C N 1
ATOM 696 C CA . ILE C 1 8 ? -2.515 17.691 -1.585 1.00 32.32 48 ILE C CA 1
ATOM 697 C C . ILE C 1 8 ? -1.597 17.890 -0.395 1.00 32.67 48 ILE C C 1
ATOM 698 O O . ILE C 1 8 ? -1.100 18.982 -0.210 1.00 31.92 48 ILE C O 1
ATOM 703 N N . ASN C 1 9 ? -1.371 16.841 0.388 1.00 31.12 49 ASN C N 1
ATOM 704 C CA . ASN C 1 9 ? -0.471 16.950 1.519 1.00 33.20 49 ASN C CA 1
ATOM 705 C C . ASN C 1 9 ? 0.968 17.280 1.126 1.00 32.46 49 ASN C C 1
ATOM 706 O O . ASN C 1 9 ? 1.600 18.098 1.783 1.00 29.23 49 ASN C O 1
ATOM 711 N N . GLY C 1 10 ? 1.461 16.693 0.023 1.00 30.10 50 GLY C N 1
ATOM 712 C CA . GLY C 1 10 ? 2.779 17.005 -0.499 1.00 31.70 50 GLY C CA 1
ATOM 713 C C . GLY C 1 10 ? 2.898 18.463 -0.861 1.00 38.20 50 GLY C C 1
ATOM 714 O O . GLY C 1 10 ? 3.880 19.103 -0.525 1.00 33.30 50 GLY C O 1
ATOM 715 N N . LYS C 1 11 ? 1.889 18.996 -1.536 1.00 35.59 51 LYS C N 1
ATOM 716 C CA . LYS C 1 11 ? 1.896 20.403 -1.964 1.00 32.14 51 LYS C CA 1
ATOM 717 C C . LYS C 1 11 ? 1.816 21.357 -0.728 1.00 33.90 51 LYS C C 1
ATOM 718 O O . LYS C 1 11 ? 2.520 22.377 -0.634 1.00 34.53 51 LYS C O 1
ATOM 724 N N . LEU C 1 12 ? 0.951 21.012 0.205 1.00 32.97 52 LEU C N 1
ATOM 725 C CA . LEU C 1 12 ? 0.853 21.756 1.451 1.00 34.65 52 LEU C CA 1
ATOM 726 C C . LEU C 1 12 ? 2.168 21.774 2.213 1.00 39.40 52 LEU C C 1
ATOM 727 O O . LEU C 1 12 ? 2.549 22.818 2.726 1.00 31.25 52 LEU C O 1
ATOM 732 N N . ASN C 1 13 ? 2.842 20.627 2.299 1.00 33.03 53 ASN C N 1
ATOM 733 C CA . ASN C 1 13 ? 4.150 20.565 2.923 1.00 33.26 53 ASN C CA 1
ATOM 734 C C . ASN C 1 13 ? 5.174 21.483 2.280 1.00 31.78 53 ASN C C 1
ATOM 735 O O . ASN C 1 13 ? 6.018 22.051 2.958 1.00 30.93 53 ASN C O 1
ATOM 740 N N . ARG C 1 14 ? 5.112 21.634 0.964 1.00 31.57 54 ARG C N 1
ATOM 741 C CA . ARG C 1 14 ? 6.015 22.521 0.252 1.00 32.23 54 ARG C CA 1
ATOM 742 C C . ARG C 1 14 ? 5.745 23.976 0.602 1.00 32.21 54 ARG C C 1
ATOM 743 O O . ARG C 1 14 ? 6.669 24.769 0.780 1.00 30.19 54 ARG C O 1
ATOM 751 N N . VAL C 1 15 ? 4.475 24.316 0.708 1.00 30.32 55 VAL C N 1
ATOM 752 C CA . VAL C 1 15 ? 4.091 25.657 1.128 1.00 32.13 55 VAL C CA 1
ATOM 753 C C . VAL C 1 15 ? 4.587 25.932 2.550 1.00 32.23 55 VAL C C 1
ATOM 754 O O . VAL C 1 15 ? 5.172 26.983 2.819 1.00 32.43 55 VAL C O 1
ATOM 758 N N . ILE C 1 16 ? 4.394 24.963 3.430 1.00 29.36 56 ILE C N 1
ATOM 759 C CA . ILE C 1 16 ? 4.795 25.091 4.819 1.00 32.47 56 ILE C CA 1
ATOM 760 C C . ILE C 1 16 ? 6.309 25.310 4.940 1.00 35.13 56 ILE C C 1
ATOM 761 O O . ILE C 1 16 ? 6.754 26.150 5.697 1.00 31.04 56 ILE C O 1
ATOM 766 N N . GLU C 1 17 ? 7.079 24.557 4.168 1.00 32.27 57 GLU C N 1
ATOM 767 C CA . GLU C 1 17 ? 8.536 24.638 4.179 1.00 33.52 57 GLU C CA 1
ATOM 768 C C . GLU C 1 17 ? 8.994 26.017 3.710 1.00 36.48 57 GLU C C 1
ATOM 769 O O . GLU C 1 17 ? 9.885 26.626 4.337 1.00 36.92 57 GLU C O 1
ATOM 775 N N . LYS C 1 18 ? 8.403 26.508 2.624 1.00 33.48 58 LYS C N 1
ATOM 776 C CA . LYS C 1 18 ? 8.744 27.845 2.130 1.00 38.04 58 LYS C CA 1
ATOM 777 C C . LYS C 1 18 ? 8.355 28.945 3.100 1.00 35.74 58 LYS C C 1
ATOM 778 O O . LYS C 1 18 ? 9.121 29.901 3.301 1.00 39.14 58 LYS C O 1
ATOM 784 N N . PHE C 1 19 ? 7.161 28.828 3.663 1.00 35.06 63 PHE C N 1
ATOM 785 C CA . PHE C 1 19 ? 6.695 29.744 4.681 1.00 35.52 63 PHE C CA 1
ATOM 786 C C . PHE C 1 19 ? 7.623 29.804 5.901 1.00 35.01 63 PHE C C 1
ATOM 787 O O . PHE C 1 19 ? 7.879 30.883 6.438 1.00 38.33 63 PHE C O 1
ATOM 795 N N . HIS C 1 20 ? 8.102 28.648 6.348 1.00 37.11 64 HIS C N 1
ATOM 796 C CA . HIS C 1 20 ? 9.077 28.560 7.437 1.00 35.29 64 HIS C CA 1
ATOM 797 C C . HIS C 1 20 ? 10.246 29.514 7.147 1.00 42.01 64 HIS C C 1
ATOM 798 O O . HIS C 1 20 ? 10.738 30.219 8.053 1.00 42.54 64 HIS C O 1
ATOM 805 N N . GLN C 1 21 ? 10.707 29.526 5.902 1.00 39.15 65 GLN C N 1
ATOM 806 C CA . GLN C 1 21 ? 11.805 30.400 5.508 1.00 38.70 65 GLN C CA 1
ATOM 807 C C . GLN C 1 21 ? 11.426 31.910 5.471 1.00 38.99 65 GLN C C 1
ATOM 808 O O . GLN C 1 21 ? 12.231 32.789 5.836 1.00 38.79 65 GLN C O 1
ATOM 814 N N . ILE C 1 22 ? 10.222 32.210 5.001 1.00 33.94 66 ILE C N 1
ATOM 815 C CA . ILE C 1 22 ? 9.726 33.579 4.998 1.00 39.28 66 ILE C CA 1
ATOM 816 C C . ILE C 1 22 ? 9.628 34.141 6.432 1.00 38.17 66 ILE C C 1
ATOM 817 O O . ILE C 1 22 ? 9.973 35.316 6.665 1.00 30.70 66 ILE C O 1
ATOM 822 N N . GLU C 1 23 ? 9.129 33.318 7.358 1.00 33.98 67 GLU C N 1
ATOM 823 C CA . GLU C 1 23 ? 9.048 33.697 8.765 1.00 38.25 67 GLU C CA 1
ATOM 824 C C . GLU C 1 23 ? 10.394 34.082 9.333 1.00 36.18 67 GLU C C 1
ATOM 825 O O . GLU C 1 23 ? 10.522 35.080 10.048 1.00 37.86 67 GLU C O 1
ATOM 831 N N . LYS C 1 24 ? 11.407 33.298 9.013 1.00 37.40 68 LYS C N 1
ATOM 832 C CA . LYS C 1 24 ? 12.751 33.583 9.468 1.00 42.14 68 LYS C CA 1
ATOM 833 C C . LYS C 1 24 ? 13.227 34.916 8.901 1.00 42.49 68 LYS C C 1
ATOM 834 O O . LYS C 1 24 ? 13.803 35.725 9.639 1.00 44.82 68 LYS C O 1
ATOM 840 N N . GLU C 1 25 ? 13.002 35.145 7.603 1.00 37.66 69 GLU C N 1
ATOM 841 C CA . GLU C 1 25 ? 13.417 36.391 6.950 1.00 37.20 69 GLU C CA 1
ATOM 842 C C . GLU C 1 25 ? 12.686 37.607 7.494 1.00 35.02 69 GLU C C 1
ATOM 843 O O . GLU C 1 25 ? 13.292 38.676 7.641 1.00 34.89 69 GLU C O 1
ATOM 849 N N . PHE C 1 26 ? 11.392 37.442 7.779 1.00 29.98 70 PHE C N 1
ATOM 850 C CA . PHE C 1 26 ? 10.574 38.471 8.416 1.00 32.52 70 PHE C CA 1
ATOM 851 C C . PHE C 1 26 ? 11.095 38.851 9.794 1.00 35.91 70 PHE C C 1
ATOM 852 O O . PHE C 1 26 ? 11.151 40.042 10.128 1.00 33.56 70 PHE C O 1
ATOM 860 N N . SER C 1 27 ? 11.463 37.849 10.592 1.00 36.10 71 SER C N 1
ATOM 861 C CA . SER C 1 27 ? 12.085 38.098 11.884 1.00 40.22 71 SER C CA 1
ATOM 862 C C . SER C 1 27 ? 13.339 38.965 11.715 1.00 39.96 71 SER C C 1
ATOM 863 O O . SER C 1 27 ? 13.511 39.955 12.421 1.00 34.68 71 SER C O 1
ATOM 866 N N . GLU C 1 28 ? 14.207 38.600 10.769 1.00 40.30 72 GLU C N 1
ATOM 867 C CA . GLU C 1 28 ? 15.437 39.377 10.482 1.00 43.11 72 GLU C CA 1
ATOM 868 C C . GLU C 1 28 ? 15.158 40.823 10.019 1.00 40.62 72 GLU C C 1
ATOM 869 O O . GLU C 1 28 ? 15.878 41.764 10.394 1.00 38.46 72 GLU C O 1
ATOM 875 N N . VAL C 1 29 ? 14.152 40.988 9.170 1.00 39.10 73 VAL C N 1
ATOM 876 C CA . VAL C 1 29 ? 13.704 42.316 8.758 1.00 35.87 73 VAL C CA 1
ATOM 877 C C . VAL C 1 29 ? 13.200 43.128 9.965 1.00 39.41 73 VAL C C 1
ATOM 878 O O . VAL C 1 29 ? 13.517 44.303 10.109 1.00 34.79 73 VAL C O 1
ATOM 882 N N . GLU C 1 30 ? 12.396 42.512 10.821 1.00 35.96 74 GLU C N 1
ATOM 883 C CA . GLU C 1 30 ? 11.859 43.217 11.987 1.00 38.00 74 GLU C CA 1
ATOM 884 C C . GLU C 1 30 ? 13.012 43.741 12.869 1.00 35.27 74 GLU C C 1
ATOM 885 O O . GLU C 1 30 ? 12.976 44.883 13.326 1.00 33.73 74 GLU C O 1
ATOM 891 N N . GLY C 1 31 ? 14.026 42.915 13.075 1.00 34.47 75 GLY C N 1
ATOM 892 C CA . GLY C 1 31 ? 15.252 43.324 13.766 1.00 35.52 75 GLY C CA 1
ATOM 893 C C . GLY C 1 31 ? 15.902 44.552 13.142 1.00 36.82 75 GLY C C 1
ATOM 894 O O . GLY C 1 31 ? 16.421 45.420 13.840 1.00 35.28 75 GLY C O 1
ATOM 895 N N . ARG C 1 32 ? 15.918 44.607 11.809 1.00 38.02 76 ARG C N 1
ATOM 896 C CA . ARG C 1 32 ? 16.487 45.759 11.071 1.00 35.71 76 ARG C CA 1
ATOM 897 C C . ARG C 1 32 ? 15.668 47.040 11.240 1.00 33.44 76 ARG C C 1
ATOM 898 O O . ARG C 1 32 ? 16.196 48.154 11.213 1.00 34.44 76 ARG C O 1
ATOM 906 N N . ILE C 1 33 ? 14.364 46.873 11.405 1.00 34.99 77 ILE C N 1
ATOM 907 C CA . ILE C 1 33 ? 13.479 47.996 11.742 1.00 33.66 77 ILE C CA 1
ATOM 908 C C . ILE C 1 33 ? 13.774 48.517 13.153 1.00 30.92 77 ILE C C 1
ATOM 909 O O . ILE C 1 33 ? 13.877 49.729 13.358 1.00 30.70 77 ILE C O 1
ATOM 914 N N . GLN C 1 34 ? 13.932 47.595 14.100 1.00 30.94 78 GLN C N 1
ATOM 915 C CA . GLN C 1 34 ? 14.332 47.950 15.461 1.00 31.15 78 GLN C CA 1
ATOM 916 C C . GLN C 1 34 ? 15.611 48.799 15.458 1.00 32.36 78 GLN C C 1
ATOM 917 O O . GLN C 1 34 ? 15.653 49.876 16.063 1.00 35.28 78 GLN C O 1
ATOM 923 N N . ASP C 1 35 ? 16.626 48.330 14.744 1.00 34.43 79 ASP C N 1
ATOM 924 C CA . ASP C 1 35 ? 17.880 49.069 14.604 1.00 39.05 79 ASP C CA 1
ATOM 925 C C . ASP C 1 35 ? 17.701 50.496 14.051 1.00 40.02 79 ASP C C 1
ATOM 926 O O . ASP C 1 35 ? 18.339 51.439 14.567 1.00 40.17 79 ASP C O 1
ATOM 931 N N . LEU C 1 36 ? 16.847 50.659 13.032 1.00 38.75 80 LEU C N 1
ATOM 932 C CA . LEU C 1 36 ? 16.544 51.964 12.449 1.00 36.09 80 LEU C CA 1
ATOM 933 C C . LEU C 1 36 ? 15.800 52.839 13.439 1.00 36.85 80 LEU C C 1
ATOM 934 O O . LEU C 1 36 ? 16.022 54.034 13.485 1.00 39.65 80 LEU C O 1
ATOM 939 N N . GLU C 1 37 ? 14.908 52.241 14.221 1.00 33.70 81 GLU C N 1
ATOM 940 C CA . GLU C 1 37 ? 14.152 52.991 15.220 1.00 37.90 81 GLU C CA 1
ATOM 941 C C . GLU C 1 37 ? 15.083 53.474 16.342 1.00 42.55 81 GLU C C 1
ATOM 942 O O . GLU C 1 37 ? 14.980 54.615 16.782 1.00 39.90 81 GLU C O 1
ATOM 948 N N . LYS C 1 38 ? 15.965 52.574 16.736 1.00 46.70 82 LYS C N 1
ATOM 949 C CA . LYS C 1 38 ? 16.925 52.682 17.822 1.00 57.57 82 LYS C CA 1
ATOM 950 C C . LYS C 1 38 ? 17.862 53.753 17.480 1.00 59.79 82 LYS C C 1
ATOM 951 O O . LYS C 1 38 ? 18.301 54.498 18.305 1.00 72.20 82 LYS C O 1
ATOM 957 N N . TYR C 1 39 ? 18.162 53.775 16.213 1.00 71.41 83 TYR C N 1
ATOM 958 C CA . TYR C 1 39 ? 18.904 54.807 15.556 1.00 72.73 83 TYR C CA 1
ATOM 959 C C . TYR C 1 39 ? 20.298 54.316 15.476 1.00 75.50 83 TYR C C 1
ATOM 960 O O . TYR C 1 39 ? 21.112 54.946 14.733 1.00 74.43 83 TYR C O 1
#

Sequence (113 aa):
WGSIDQIINGKLNRVIEKFHQIEKEFSEVEGRIQDLEKYGSIDQINGKLNRVIEKFHQIEKEFSEVEGRIQDLEKYWGSIDQINGKLNRVIEKFHQIEKEFSEVEGRIQDLEKY

Organism: NCBI:txid11309

B-factor: mean 45.85, std 15.67, range [23.9, 116.1]

InterPro domains:
  IPR000386 Haemagglutinin, influenzavirus B [PR00331] (12-35)
  IPR000386 Haemagglutinin, influenzavirus B [PR00331] (51-72)
  IPR001364 Haemagglutinin, influenzavirus A/B [PF00509] (1-81)
  IPR001364 Haemagglutinin, influenzavirus A/B [PR00329] (12-35)
  IPR001364 Haemagglutinin, influenzavirus A/B [PR00329] (51-72)

Foldseek 3Di:
DVVVVVVVVVVVVVVVVVVVVVVVVVVVVVVVVVVVPD/DPVVVVVVVVVVVVVVVVVVVVVVVVVVVVVVVVVPD/DPDPVVVVVVVVVVVVVVVVVVVVVVVVVVVVVVVVVD

Solvent-accessible surface area: 7475 Å² total; per-residue (Å²): 207,47,53,38,85,133,10,24,18,56,0,73,158,15,43,95,67,2,82,76,1,43,154,82,6,77,124,6,56,27,53,0,66,81,46,85,136,207,96,31,79,112,70,0,24,27,29,0,75,141,0,22,105,44,5,104,76,0,65,135,61,9,72,100,9,39,28,63,0,88,84,50,78,177,225,122,57,40,73,109,101,0,47,38,48,0,65,143,3,64,128,93,16,112,95,18,51,127,66,13,75,102,1,44,26,50,0,93,89,41,78,171,219

Secondary structure (DSSP, 8-state):
-HHHHHHHHHHHHHHHHHHHHHHHHHHHHHHHHHHHH-/-HHHHHHHHHHHHHHHHHHHHHHHHHHHHHHHHHHH-/--SHHHHHHHHHHHHHHHHHHHHHHHHHHHHHHHHHH-

Radius of gyration: 17.3 Å; Cα contacts (8 Å, |Δi|>4): 84; chains: 3; bounding box: 39×51×25 Å